Protein AF-A0A6H1WU53-F1 (afdb_monomer_lite)

Secondary structure (DSSP, 8-state):
-PPPP------TT-------------HHHHHHHHHHHHHHHHHHHHHHHHHHHHHHHHHHHHHHHHHHHHHHHHHHHHH-HHHHHHHHHHHH--S-TT------------

Sequence (110 aa):
MSPRGAGVYIPPGAGTASRKKKKTSSPRRRWGIGIGLFWLVGVGFLGATNWLYQRETSLLARLEAENQRLAARIEALQKHPELYEEIARKKYGYVKKNERLIIFGKGRAP

Radius of gyration: 45.33 Å; chains: 1; bounding box: 89×16×139 Å

Structure (mmCIF, N/CA/C/O backbone):
data_AF-A0A6H1WU53-F1
#
_entry.id   AF-A0A6H1WU53-F1
#
loop_
_atom_site.group_PDB
_atom_site.id
_atom_site.type_symbol
_atom_site.label_atom_id
_atom_site.label_alt_id
_atom_site.label_comp_id
_atom_site.label_asym_id
_atom_site.label_entity_id
_atom_site.label_seq_id
_atom_site.pdbx_PDB_ins_code
_atom_site.Cartn_x
_atom_site.Cartn_y
_atom_site.Cartn_z
_atom_site.occupancy
_atom_site.B_iso_or_equiv
_atom_site.auth_seq_id
_atom_site.auth_comp_id
_atom_site.auth_asym_id
_atom_site.auth_atom_id
_atom_site.pdbx_PDB_model_num
ATOM 1 N N . MET A 1 1 ? 57.490 4.059 -98.626 1.00 45.22 1 MET A N 1
ATOM 2 C CA . MET A 1 1 ? 57.919 4.926 -97.505 1.00 45.22 1 MET A CA 1
ATOM 3 C C . MET A 1 1 ? 56.794 4.958 -96.481 1.00 45.22 1 MET A C 1
ATOM 5 O O . MET A 1 1 ? 55.799 5.627 -96.711 1.00 45.22 1 MET A O 1
ATOM 9 N N . SER A 1 2 ? 56.902 4.156 -95.421 1.00 45.62 2 SER A N 1
ATOM 10 C CA . SER A 1 2 ? 55.873 4.029 -94.376 1.00 45.62 2 SER A CA 1
ATOM 11 C C . SER A 1 2 ? 56.161 4.995 -93.224 1.00 45.62 2 SER A C 1
ATOM 13 O O . SER A 1 2 ? 57.309 5.027 -92.769 1.00 45.62 2 SER A O 1
ATOM 15 N N . PRO A 1 3 ? 55.182 5.761 -92.712 1.00 54.12 3 PRO A N 1
ATOM 16 C CA . PRO A 1 3 ? 55.391 6.542 -91.507 1.00 54.12 3 PRO A CA 1
ATOM 17 C C . PRO A 1 3 ? 55.342 5.635 -90.271 1.00 54.12 3 PRO A C 1
ATOM 19 O O . PRO A 1 3 ? 54.541 4.706 -90.160 1.00 54.12 3 PRO A O 1
ATOM 22 N N . ARG A 1 4 ? 56.288 5.907 -89.374 1.00 50.31 4 ARG A N 1
ATOM 23 C CA . ARG A 1 4 ? 56.586 5.191 -88.135 1.00 50.31 4 ARG A CA 1
ATOM 24 C C . ARG A 1 4 ? 55.463 5.383 -87.114 1.00 50.31 4 ARG A C 1
ATOM 26 O O . ARG A 1 4 ? 54.955 6.488 -86.949 1.00 50.31 4 ARG A O 1
ATOM 33 N N . GLY A 1 5 ? 55.108 4.292 -86.437 1.00 51.16 5 GLY A N 1
ATOM 34 C CA . GLY A 1 5 ? 54.075 4.245 -85.408 1.00 51.16 5 GLY A CA 1
ATOM 35 C C . GLY A 1 5 ? 54.338 5.199 -84.244 1.00 51.16 5 GLY A C 1
ATOM 36 O O . GLY A 1 5 ? 55.460 5.315 -83.750 1.00 51.16 5 GLY A O 1
ATOM 37 N N . ALA A 1 6 ? 53.274 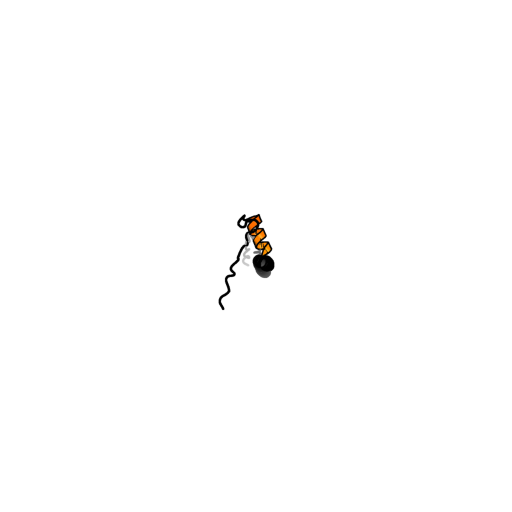5.867 -83.804 1.00 56.84 6 ALA A N 1
ATOM 38 C CA . ALA A 1 6 ? 53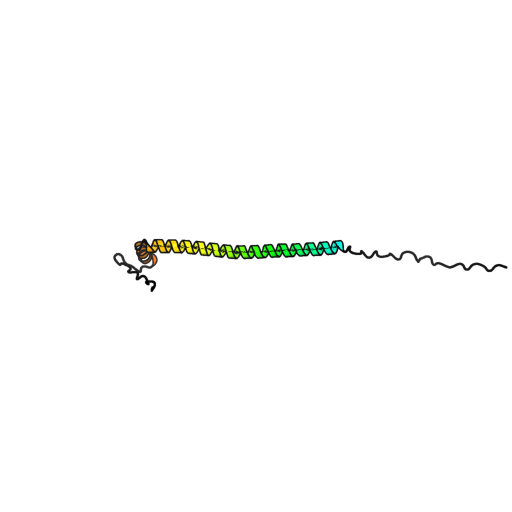.244 6.656 -82.586 1.00 56.84 6 ALA A CA 1
ATOM 39 C C . ALA A 1 6 ? 53.350 5.721 -81.371 1.00 56.84 6 ALA A C 1
ATOM 41 O O . ALA A 1 6 ? 52.400 5.022 -81.019 1.00 56.84 6 ALA A O 1
ATOM 42 N N . GLY A 1 7 ? 54.524 5.692 -80.742 1.00 55.31 7 GLY A N 1
ATOM 43 C CA . GLY A 1 7 ? 54.710 5.065 -79.439 1.00 55.31 7 GLY A CA 1
ATOM 44 C C . GLY A 1 7 ? 54.062 5.927 -78.360 1.00 55.31 7 GLY A C 1
ATOM 45 O O . GLY A 1 7 ? 54.519 7.033 -78.086 1.00 55.31 7 GLY A O 1
ATOM 46 N N . VAL A 1 8 ? 52.984 5.429 -77.759 1.00 59.84 8 VAL A N 1
ATOM 47 C CA . VAL A 1 8 ? 52.353 6.037 -76.584 1.00 59.84 8 VAL A CA 1
ATOM 48 C C . VAL A 1 8 ? 53.273 5.821 -75.379 1.00 59.84 8 VAL A C 1
ATOM 50 O O . VAL A 1 8 ? 53.529 4.685 -74.985 1.00 59.84 8 VAL A O 1
ATOM 53 N N . TYR A 1 9 ? 53.783 6.908 -74.800 1.00 60.72 9 TYR A N 1
ATOM 54 C CA . TYR A 1 9 ? 54.565 6.880 -73.563 1.00 60.72 9 TYR A CA 1
ATOM 55 C C . TYR A 1 9 ? 53.624 6.765 -72.354 1.00 60.72 9 TYR A C 1
ATOM 57 O O . TYR A 1 9 ? 52.783 7.637 -72.136 1.00 60.72 9 TYR A O 1
ATOM 65 N N . ILE A 1 10 ? 53.765 5.694 -71.568 1.00 61.94 10 ILE A N 1
ATOM 66 C CA . ILE A 1 10 ? 53.036 5.481 -70.309 1.00 61.94 10 ILE A CA 1
ATOM 67 C C . ILE A 1 10 ? 54.044 5.646 -69.158 1.00 61.94 10 ILE A C 1
ATOM 69 O O . ILE A 1 10 ? 55.030 4.907 -69.124 1.00 61.94 10 ILE A O 1
ATOM 73 N N . PRO A 1 11 ? 53.846 6.590 -68.218 1.00 67.06 11 PRO A N 1
ATOM 74 C CA . PRO A 1 11 ? 54.807 6.837 -67.145 1.00 67.06 11 PRO A CA 1
ATOM 75 C C . PRO A 1 11 ? 54.852 5.677 -66.126 1.00 67.06 11 PRO A C 1
ATOM 77 O O . PRO A 1 11 ? 53.796 5.187 -65.704 1.00 67.06 11 PRO A O 1
ATOM 80 N N . PRO A 1 12 ? 56.049 5.257 -65.665 1.00 55.78 12 PRO A N 1
ATOM 81 C CA . PRO A 1 12 ? 56.192 4.235 -64.637 1.00 55.78 12 PRO A CA 1
ATOM 82 C C . PRO A 1 12 ? 55.887 4.858 -63.270 1.00 55.78 12 PRO A C 1
ATOM 84 O O . PRO A 1 12 ? 56.668 5.634 -62.728 1.00 55.78 12 PRO A O 1
ATOM 87 N N . GLY A 1 13 ? 54.710 4.555 -62.725 1.00 56.16 13 GLY A N 1
ATOM 88 C CA . GLY A 1 13 ? 54.278 5.059 -61.415 1.00 56.16 13 GLY A CA 1
ATOM 89 C C . GLY A 1 13 ? 52.765 5.201 -61.253 1.00 56.16 13 GLY A C 1
ATOM 90 O O . GLY A 1 13 ? 52.275 5.337 -60.134 1.00 56.16 13 GLY A O 1
ATOM 91 N N . ALA A 1 14 ? 51.992 5.098 -62.337 1.00 55.78 14 ALA A N 1
ATOM 92 C CA . ALA A 1 14 ? 50.530 5.102 -62.296 1.00 55.78 14 ALA A CA 1
ATOM 93 C C . ALA A 1 14 ? 49.969 3.737 -61.847 1.00 55.78 14 ALA A C 1
ATOM 95 O O . ALA A 1 14 ? 49.263 3.056 -62.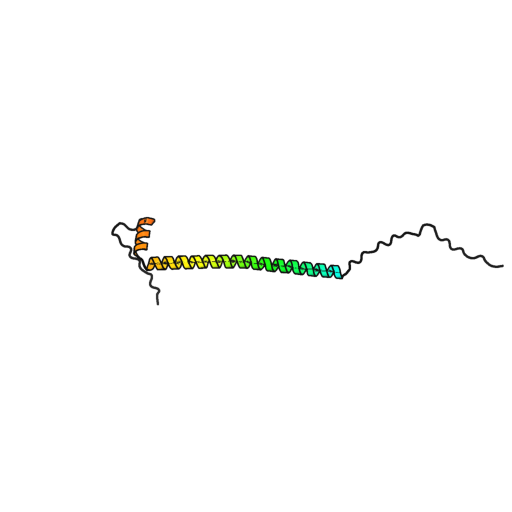584 1.00 55.78 14 ALA A O 1
ATOM 96 N N . GLY A 1 15 ? 50.317 3.288 -60.643 1.00 57.22 15 GLY A N 1
ATOM 97 C CA . GLY A 1 15 ? 49.984 1.938 -60.209 1.00 57.22 15 GLY A CA 1
ATOM 98 C C . GLY A 1 15 ? 50.078 1.756 -58.710 1.00 57.22 15 GLY A C 1
ATOM 99 O O . GLY A 1 15 ? 50.939 1.032 -58.244 1.00 57.22 15 GLY A O 1
ATOM 100 N N . THR A 1 16 ? 49.211 2.430 -57.958 1.00 55.84 16 THR A N 1
ATOM 101 C CA . THR A 1 16 ? 48.528 1.888 -56.765 1.00 55.84 16 THR A CA 1
ATOM 102 C C . THR A 1 16 ? 47.666 2.989 -56.150 1.00 55.84 16 THR A C 1
ATOM 104 O O . THR A 1 16 ? 47.840 3.420 -55.012 1.00 55.84 16 THR A O 1
ATOM 107 N N . ALA A 1 17 ? 46.645 3.427 -56.892 1.00 54.91 17 ALA A N 1
ATOM 108 C CA . ALA A 1 17 ? 45.476 3.988 -56.233 1.00 54.91 17 ALA A CA 1
ATOM 109 C C . ALA A 1 17 ? 44.871 2.858 -55.388 1.00 54.91 17 ALA A C 1
ATOM 111 O O . ALA A 1 17 ? 44.122 2.018 -55.891 1.00 54.91 17 ALA A O 1
ATOM 112 N N . SER A 1 18 ? 45.258 2.794 -54.111 1.00 55.69 18 SER A N 1
ATOM 113 C CA . SER A 1 18 ? 44.613 1.955 -53.109 1.00 55.69 18 SER A CA 1
ATOM 114 C C . SER A 1 18 ? 43.144 2.346 -53.080 1.00 55.69 18 SER A C 1
ATOM 116 O O . SER A 1 18 ? 42.736 3.306 -52.425 1.00 55.69 18 SER A O 1
ATOM 118 N N . ARG A 1 19 ? 42.342 1.612 -53.853 1.00 53.31 19 ARG A N 1
ATOM 119 C CA . ARG A 1 19 ? 40.889 1.689 -53.884 1.00 53.31 19 ARG A CA 1
ATOM 120 C C . ARG A 1 19 ? 40.422 1.323 -52.484 1.00 53.31 19 ARG A C 1
ATOM 122 O O . ARG A 1 19 ? 40.207 0.149 -52.190 1.00 53.31 19 ARG A O 1
ATOM 129 N N . LYS A 1 20 ? 40.308 2.322 -51.599 1.00 53.19 20 LYS A N 1
ATOM 130 C CA . LYS A 1 20 ? 39.680 2.176 -50.284 1.00 53.19 20 LYS A CA 1
ATOM 131 C C . LYS A 1 20 ? 38.301 1.581 -50.543 1.00 53.19 20 LYS A C 1
ATOM 133 O O . LYS A 1 20 ? 37.394 2.277 -50.998 1.00 53.19 20 LYS A O 1
ATOM 138 N N . LYS A 1 21 ? 38.158 0.271 -50.319 1.00 51.81 21 LYS A N 1
ATOM 139 C CA . LYS A 1 21 ? 36.872 -0.418 -50.384 1.00 51.81 21 LYS A CA 1
ATOM 140 C C . LYS A 1 21 ? 35.990 0.253 -49.337 1.00 51.81 21 LYS A C 1
ATOM 142 O O . LYS A 1 21 ? 36.149 0.002 -48.144 1.00 51.81 21 LYS A O 1
ATOM 147 N N . LYS A 1 22 ? 35.097 1.151 -49.770 1.00 53.16 22 LYS A N 1
ATOM 148 C CA . LYS A 1 22 ? 34.028 1.681 -48.921 1.00 53.16 22 LYS A CA 1
ATOM 149 C C . LYS A 1 22 ? 33.271 0.464 -48.399 1.00 53.16 22 LYS A C 1
ATOM 151 O O . LYS A 1 22 ? 32.615 -0.229 -49.171 1.00 53.16 22 LYS A O 1
ATOM 156 N N . LYS A 1 23 ? 33.431 0.170 -47.106 1.00 54.28 23 LYS A N 1
ATOM 157 C CA . LYS A 1 23 ? 32.685 -0.867 -46.389 1.00 54.28 23 LYS A CA 1
ATOM 158 C C . LYS A 1 23 ? 31.212 -0.473 -46.470 1.00 54.28 23 LYS A C 1
ATOM 160 O O . LYS A 1 23 ? 30.735 0.343 -45.687 1.00 54.28 23 LYS A O 1
ATOM 165 N N . THR A 1 24 ? 30.502 -0.998 -47.463 1.00 54.84 24 THR A N 1
ATOM 166 C CA . THR A 1 24 ? 29.057 -0.833 -47.576 1.00 54.84 24 THR A CA 1
ATOM 167 C C . THR A 1 24 ? 28.464 -1.606 -46.408 1.00 54.84 24 THR A C 1
ATOM 169 O O . THR A 1 24 ? 28.430 -2.837 -46.416 1.00 54.84 24 THR A O 1
ATOM 172 N N . SER A 1 25 ? 28.102 -0.914 -45.331 1.00 57.94 25 SER A N 1
ATOM 173 C CA . SER A 1 25 ? 27.456 -1.563 -44.196 1.00 57.94 25 SER A CA 1
ATOM 174 C C . SER A 1 25 ? 26.185 -2.233 -44.711 1.00 57.94 25 SER A C 1
ATOM 176 O O . SER A 1 25 ? 25.284 -1.537 -45.182 1.00 57.94 25 SER A O 1
ATOM 178 N N . SER A 1 26 ? 26.142 -3.566 -44.676 1.00 60.84 26 SER A N 1
ATOM 179 C CA . SER A 1 26 ? 24.996 -4.307 -45.197 1.00 60.84 26 SER A CA 1
ATOM 180 C C . SER A 1 26 ? 23.713 -3.822 -44.501 1.00 60.84 26 SER A C 1
ATOM 182 O O . SER A 1 26 ? 23.688 -3.743 -43.266 1.00 60.84 26 SER A O 1
ATOM 184 N N . PRO A 1 27 ? 22.652 -3.476 -45.249 1.00 62.66 27 PRO A N 1
ATOM 185 C CA . PRO A 1 27 ? 21.423 -2.928 -44.672 1.00 62.66 27 PRO A CA 1
ATOM 186 C C . PRO A 1 27 ? 20.769 -3.900 -43.678 1.00 62.66 27 PRO A C 1
ATOM 188 O O . PRO A 1 27 ? 20.167 -3.466 -42.702 1.00 62.66 27 PRO A O 1
ATOM 191 N N . ARG A 1 28 ? 21.001 -5.211 -43.837 1.00 66.12 28 ARG A N 1
ATOM 192 C CA . ARG A 1 28 ? 20.541 -6.264 -42.916 1.00 66.12 28 ARG A CA 1
ATOM 193 C C . ARG A 1 28 ? 21.082 -6.114 -41.490 1.00 66.12 28 ARG A C 1
ATOM 195 O O . ARG A 1 28 ? 20.340 -6.326 -40.538 1.00 66.12 28 ARG A O 1
ATOM 202 N N . ARG A 1 29 ? 22.341 -5.686 -41.319 1.00 67.62 29 ARG A N 1
ATOM 203 C CA . ARG A 1 29 ? 22.902 -5.417 -39.980 1.00 67.62 29 ARG A CA 1
ATOM 204 C C . ARG A 1 29 ? 22.266 -4.193 -39.322 1.00 67.62 29 ARG A C 1
ATOM 206 O O . ARG A 1 29 ? 22.080 -4.201 -38.114 1.00 67.62 29 ARG A O 1
ATOM 213 N N . ARG A 1 30 ? 21.903 -3.166 -40.099 1.00 70.62 30 ARG A N 1
ATOM 214 C CA . ARG A 1 30 ? 21.233 -1.962 -39.575 1.00 70.62 30 ARG A CA 1
ATOM 215 C C . ARG A 1 30 ? 19.812 -2.272 -39.096 1.00 70.62 30 ARG A C 1
ATOM 217 O O . ARG A 1 30 ? 19.422 -1.804 -38.034 1.00 70.62 30 ARG A O 1
ATOM 224 N N . TRP A 1 31 ? 19.094 -3.124 -39.827 1.00 75.50 31 TRP A N 1
ATOM 225 C CA . TRP A 1 31 ? 17.777 -3.621 -39.419 1.00 75.50 31 TRP A CA 1
ATOM 226 C C . TRP A 1 31 ? 17.838 -4.481 -38.152 1.00 75.50 31 TRP A C 1
ATOM 228 O O . TRP A 1 31 ? 17.045 -4.269 -37.240 1.00 75.50 31 TRP A O 1
ATOM 238 N N . GLY A 1 32 ? 18.823 -5.381 -38.041 1.00 80.75 32 GLY A N 1
ATOM 239 C CA . GLY A 1 32 ? 19.021 -6.178 -36.825 1.00 80.75 32 GLY A CA 1
ATOM 240 C C . GLY A 1 32 ? 19.315 -5.329 -35.581 1.00 80.75 32 GLY A C 1
ATOM 241 O O . GLY A 1 32 ? 18.794 -5.619 -34.509 1.00 80.75 32 GLY A O 1
ATOM 242 N N . ILE A 1 33 ? 20.087 -4.245 -35.727 1.00 83.69 33 ILE A N 1
ATOM 243 C CA . ILE A 1 33 ? 20.359 -3.301 -34.629 1.00 83.69 33 ILE A CA 1
ATOM 244 C C . ILE A 1 33 ? 19.082 -2.554 -34.220 1.00 83.69 33 ILE A C 1
ATOM 246 O O . ILE A 1 33 ? 18.815 -2.425 -33.030 1.00 83.69 33 ILE A O 1
ATOM 250 N N . GLY A 1 34 ? 18.273 -2.104 -35.186 1.00 84.56 34 GLY A N 1
ATOM 251 C CA . GLY A 1 34 ? 17.001 -1.430 -34.902 1.00 84.56 34 GLY A CA 1
ATOM 252 C C . GLY A 1 34 ? 16.003 -2.327 -34.164 1.00 84.56 34 GLY A C 1
ATOM 253 O O . GLY A 1 34 ? 15.425 -1.911 -33.165 1.00 84.56 34 GLY A O 1
ATOM 254 N N . ILE A 1 35 ? 15.863 -3.581 -34.600 1.00 87.94 35 ILE A N 1
ATOM 255 C CA . ILE A 1 35 ? 14.998 -4.574 -33.943 1.00 87.94 35 ILE A CA 1
ATO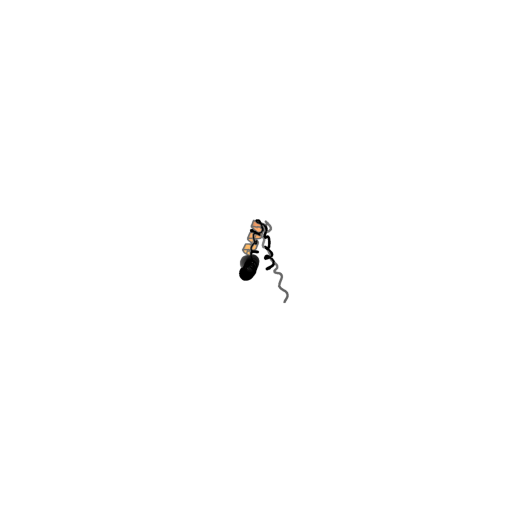M 256 C C . ILE A 1 35 ? 15.525 -4.914 -32.544 1.00 87.94 35 ILE A C 1
ATOM 258 O O . ILE A 1 35 ? 14.747 -4.990 -31.597 1.00 87.94 35 ILE A O 1
ATOM 262 N N . GLY A 1 36 ? 16.843 -5.068 -32.390 1.00 87.56 36 GLY A N 1
ATOM 263 C CA . GLY A 1 36 ? 17.464 -5.311 -31.088 1.00 87.56 36 GLY A CA 1
ATOM 264 C C . GLY A 1 36 ? 17.204 -4.177 -30.095 1.00 87.56 36 GLY A C 1
ATOM 265 O O . GLY A 1 36 ? 16.808 -4.439 -28.963 1.00 87.56 36 GLY A O 1
ATOM 266 N N . LEU A 1 37 ? 17.350 -2.921 -30.527 1.00 88.69 37 LEU A N 1
ATOM 267 C CA . LEU A 1 37 ? 17.050 -1.747 -29.701 1.00 88.69 37 LEU A CA 1
ATOM 268 C C . LEU A 1 37 ? 15.562 -1.655 -29.346 1.00 88.69 37 LEU A C 1
ATOM 270 O O . LEU A 1 37 ? 15.233 -1.347 -28.204 1.00 88.69 37 LEU A O 1
ATOM 274 N N . PHE A 1 38 ? 14.670 -1.971 -30.288 1.00 91.06 38 PHE A N 1
ATOM 275 C CA . PHE A 1 38 ? 13.228 -1.994 -30.045 1.00 91.06 38 PHE A CA 1
ATOM 276 C C . PHE A 1 38 ? 12.847 -2.995 -28.944 1.00 91.06 38 PHE A C 1
ATOM 278 O O . PHE A 1 38 ? 12.121 -2.644 -28.014 1.00 91.06 38 PHE A O 1
ATOM 285 N N . TRP A 1 39 ? 13.400 -4.211 -28.989 1.00 91.94 39 TRP A N 1
ATOM 286 C CA . TRP A 1 39 ? 13.189 -5.209 -27.937 1.00 91.94 39 TRP A CA 1
ATOM 287 C C . TRP A 1 39 ? 13.771 -4.781 -26.590 1.00 91.94 39 TRP A C 1
ATOM 289 O O . TRP A 1 39 ? 13.131 -4.976 -25.561 1.00 91.94 39 TRP A O 1
ATOM 299 N N . LEU A 1 40 ? 14.950 -4.158 -26.584 1.00 89.69 40 LEU A N 1
ATOM 300 C CA . LEU A 1 40 ? 15.605 -3.696 -25.357 1.00 89.69 40 LEU A CA 1
ATOM 301 C C . LEU A 1 40 ? 14.772 -2.622 -24.640 1.00 89.69 40 LEU A C 1
ATOM 303 O O . LEU A 1 40 ? 14.574 -2.695 -23.427 1.00 89.69 40 LEU A O 1
ATOM 307 N N . VAL A 1 41 ? 14.222 -1.672 -25.400 1.00 89.69 41 VAL A N 1
ATOM 308 C CA . VAL A 1 41 ? 13.314 -0.644 -24.872 1.00 89.69 41 VAL A CA 1
ATOM 309 C C . VAL A 1 41 ? 12.002 -1.268 -24.393 1.00 89.69 41 VAL A C 1
ATOM 311 O O . VAL A 1 41 ? 11.552 -0.955 -23.294 1.00 89.69 41 VAL A O 1
ATOM 314 N N . GLY A 1 42 ? 11.414 -2.186 -25.166 1.00 89.62 42 GLY A N 1
ATOM 315 C CA . GLY A 1 42 ? 10.164 -2.857 -24.797 1.00 89.62 42 GLY A CA 1
ATOM 316 C C . GLY A 1 42 ? 10.274 -3.673 -23.505 1.00 89.62 42 GLY A C 1
ATOM 317 O O . GLY A 1 42 ? 9.424 -3.553 -22.624 1.00 89.62 42 GLY A O 1
ATOM 318 N N . VAL A 1 43 ? 11.350 -4.449 -23.344 1.00 89.44 43 VAL A N 1
ATOM 319 C CA . VAL A 1 43 ? 11.599 -5.242 -22.128 1.00 89.44 43 VAL A CA 1
ATOM 320 C C . VAL A 1 43 ? 11.862 -4.337 -20.924 1.00 89.44 43 VAL A C 1
ATOM 322 O O . VAL A 1 43 ? 11.310 -4.576 -19.851 1.00 89.44 43 VAL A O 1
ATOM 325 N N . GLY A 1 44 ? 12.649 -3.269 -21.096 1.00 86.06 44 GLY A N 1
ATOM 326 C CA . GLY A 1 44 ? 12.879 -2.284 -20.036 1.00 86.06 44 GLY A CA 1
ATOM 327 C C . GLY A 1 44 ? 11.587 -1.596 -19.583 1.00 86.06 44 GLY A C 1
ATOM 328 O O . GLY A 1 44 ? 11.345 -1.456 -18.385 1.00 86.06 44 GLY A O 1
ATOM 329 N N . PHE A 1 45 ? 10.719 -1.234 -20.531 1.00 89.25 45 PHE A N 1
ATOM 330 C CA . PHE A 1 45 ? 9.425 -0.607 -20.256 1.00 89.25 45 PHE A CA 1
ATOM 331 C C . PHE A 1 45 ? 8.457 -1.548 -19.516 1.00 89.25 45 PHE A C 1
ATOM 333 O O . PHE A 1 45 ? 7.837 -1.157 -18.524 1.00 89.25 45 PHE A O 1
ATOM 340 N N . LEU A 1 46 ? 8.369 -2.814 -19.937 1.00 87.75 46 LEU A N 1
ATOM 341 C CA . LEU A 1 46 ? 7.566 -3.837 -19.253 1.00 87.75 46 LEU A CA 1
ATOM 342 C C . LEU A 1 46 ? 8.083 -4.130 -17.835 1.00 87.75 46 LEU A C 1
ATOM 344 O O . LEU A 1 46 ? 7.299 -4.267 -16.898 1.00 87.75 46 LEU A O 1
ATOM 348 N N . GLY A 1 47 ? 9.403 -4.180 -17.645 1.00 84.06 47 GLY A N 1
ATOM 349 C CA . GLY A 1 47 ? 10.001 -4.365 -16.321 1.00 84.06 47 GLY A CA 1
ATOM 350 C C . GLY A 1 47 ? 9.711 -3.198 -15.372 1.00 84.06 47 GLY A C 1
ATOM 351 O O . GLY A 1 47 ? 9.347 -3.417 -14.216 1.00 84.06 47 GLY A O 1
ATOM 352 N N . ALA A 1 48 ? 9.818 -1.961 -15.867 1.00 83.19 48 ALA A N 1
ATOM 353 C CA . ALA A 1 48 ? 9.553 -0.758 -15.081 1.00 83.19 48 ALA A CA 1
ATOM 354 C C . ALA A 1 48 ? 8.083 -0.656 -14.648 1.00 83.19 48 ALA A C 1
ATOM 356 O O . ALA A 1 48 ? 7.800 -0.360 -13.488 1.00 83.19 48 ALA A O 1
ATOM 357 N N . THR A 1 49 ? 7.150 -0.952 -15.556 1.00 83.75 49 THR A N 1
ATOM 358 C CA . THR A 1 49 ? 5.710 -0.950 -15.252 1.00 83.75 49 THR A CA 1
ATOM 359 C C . THR A 1 49 ? 5.343 -2.038 -14.245 1.00 83.75 49 THR A C 1
ATOM 361 O O . THR A 1 49 ? 4.652 -1.746 -13.274 1.00 83.75 49 THR A O 1
ATOM 364 N N . ASN A 1 50 ? 5.876 -3.256 -14.390 1.00 82.19 50 ASN A N 1
ATOM 365 C CA . ASN A 1 50 ? 5.663 -4.335 -13.422 1.00 82.19 50 ASN A CA 1
ATOM 366 C C . ASN A 1 50 ? 6.224 -3.997 -12.027 1.00 82.19 50 ASN A C 1
ATOM 368 O O . ASN A 1 50 ? 5.599 -4.299 -11.012 1.00 82.19 50 ASN A O 1
ATOM 372 N N . TRP A 1 51 ? 7.384 -3.335 -11.958 1.00 79.06 51 TRP A N 1
ATOM 373 C CA . TRP A 1 51 ? 7.967 -2.893 -10.688 1.00 79.06 51 TRP A CA 1
ATOM 374 C C . TRP A 1 51 ? 7.120 -1.822 -9.990 1.00 79.06 51 TRP A C 1
ATOM 376 O O . TRP A 1 51 ? 6.935 -1.882 -8.772 1.00 79.06 51 TRP A O 1
ATOM 386 N N . LEU A 1 52 ? 6.571 -0.875 -10.754 1.00 77.81 52 LEU A N 1
ATOM 387 C CA . LEU A 1 52 ? 5.674 0.153 -10.227 1.00 77.81 52 LEU A CA 1
ATOM 388 C C . LEU A 1 52 ? 4.364 -0.465 -9.716 1.00 77.81 52 LEU A C 1
ATOM 390 O O . LEU A 1 52 ? 3.928 -0.168 -8.606 1.00 77.81 52 LEU A O 1
ATOM 394 N N . TYR A 1 53 ? 3.806 -1.409 -10.475 1.00 77.25 53 TYR A N 1
ATOM 395 C CA . TYR A 1 53 ? 2.583 -2.121 -10.109 1.00 77.25 53 TYR A CA 1
ATOM 396 C C . TYR A 1 53 ? 2.749 -2.911 -8.802 1.00 77.25 53 TYR A C 1
ATOM 398 O O . TYR A 1 53 ? 1.924 -2.815 -7.900 1.00 77.25 53 TYR A O 1
ATOM 406 N N . GLN A 1 54 ? 3.866 -3.632 -8.649 1.00 73.19 54 GLN A N 1
ATOM 407 C CA . GLN A 1 54 ? 4.201 -4.379 -7.427 1.00 73.19 54 GLN A CA 1
ATOM 408 C C . GLN A 1 54 ? 4.316 -3.479 -6.185 1.00 73.19 54 GLN A C 1
ATOM 410 O O . GLN A 1 54 ? 3.965 -3.885 -5.076 1.00 73.19 54 GLN A O 1
ATOM 415 N N . ARG A 1 55 ? 4.810 -2.243 -6.342 1.00 72.44 55 ARG A N 1
ATOM 416 C CA . ARG A 1 55 ? 4.901 -1.281 -5.232 1.00 72.44 55 ARG A CA 1
ATOM 417 C C . ARG A 1 55 ? 3.514 -0.875 -4.749 1.00 72.44 55 ARG A C 1
ATOM 419 O O . ARG A 1 55 ? 3.268 -0.916 -3.543 1.00 72.44 55 ARG A O 1
ATOM 426 N N . GLU A 1 56 ? 2.617 -0.541 -5.666 1.00 71.62 56 GLU A N 1
ATOM 427 C CA . GLU A 1 56 ? 1.251 -0.132 -5.334 1.00 71.62 56 GLU A CA 1
ATOM 428 C C . GLU A 1 56 ? 0.433 -1.278 -4.731 1.00 71.62 56 GLU A C 1
ATOM 430 O O . GLU A 1 56 ? -0.203 -1.091 -3.691 1.00 71.62 56 GLU A O 1
ATOM 435 N N . THR A 1 57 ? 0.515 -2.490 -5.291 1.00 73.31 57 THR A N 1
ATOM 436 C CA . THR A 1 57 ? -0.206 -3.647 -4.735 1.00 73.31 57 THR A CA 1
ATOM 437 C C . THR A 1 57 ? 0.292 -4.022 -3.344 1.00 73.31 57 THR A C 1
ATOM 439 O O . THR A 1 57 ? -0.507 -4.378 -2.480 1.00 73.31 57 THR A O 1
ATOM 442 N N . SER A 1 58 ? 1.596 -3.887 -3.081 1.00 74.44 58 SER A N 1
ATOM 443 C CA . SER A 1 58 ? 2.160 -4.152 -1.753 1.00 74.44 58 SER A CA 1
ATOM 444 C C . SER A 1 58 ? 1.660 -3.169 -0.689 1.00 74.44 58 SER A C 1
ATOM 446 O O . SER A 1 58 ? 1.468 -3.554 0.465 1.00 74.44 58 SER A O 1
ATOM 448 N N . LEU A 1 59 ? 1.419 -1.911 -1.070 1.00 75.75 59 LEU A N 1
ATOM 449 C CA . LEU A 1 59 ? 0.851 -0.903 -0.179 1.00 75.75 59 LEU A CA 1
ATOM 450 C C . LEU A 1 59 ? -0.626 -1.187 0.075 1.00 75.75 59 LEU A C 1
ATOM 452 O O . LEU A 1 59 ? -1.034 -1.212 1.232 1.00 75.75 59 LEU A O 1
ATOM 456 N N . LEU A 1 60 ? -1.395 -1.486 -0.972 1.00 74.06 60 LEU A N 1
ATOM 457 C CA . LEU A 1 60 ? -2.802 -1.871 -0.846 1.00 74.06 60 LEU A CA 1
ATOM 458 C C . LEU A 1 60 ? -2.973 -3.088 0.069 1.00 74.06 60 LEU A C 1
ATOM 460 O O . LEU A 1 60 ? -3.745 -3.027 1.020 1.00 74.06 60 LEU A O 1
ATOM 464 N N . ALA A 1 61 ? -2.175 -4.140 -0.132 1.00 79.56 61 ALA A N 1
ATOM 465 C CA . ALA A 1 61 ? -2.213 -5.337 0.705 1.00 79.56 61 ALA A CA 1
ATOM 466 C C . ALA A 1 61 ? -1.855 -5.046 2.174 1.00 79.56 61 ALA A C 1
ATOM 468 O O . ALA A 1 61 ? -2.465 -5.602 3.088 1.00 79.56 61 ALA A O 1
ATOM 469 N N . ARG A 1 62 ? -0.884 -4.155 2.425 1.00 83.19 62 ARG A N 1
ATOM 470 C CA . ARG A 1 62 ? -0.543 -3.723 3.790 1.00 83.19 62 ARG A CA 1
ATOM 471 C C . ARG A 1 62 ? -1.679 -2.940 4.438 1.00 83.19 62 ARG A C 1
ATOM 473 O O . ARG A 1 62 ? -2.032 -3.246 5.573 1.00 83.19 62 ARG A O 1
ATOM 480 N N . LEU A 1 63 ? -2.257 -1.974 3.727 1.00 82.00 63 LEU A N 1
ATOM 481 C CA . LEU A 1 63 ? -3.382 -1.183 4.229 1.00 82.00 63 LEU A CA 1
ATOM 482 C C . LEU A 1 63 ? -4.599 -2.067 4.513 1.00 82.00 63 LEU A C 1
ATOM 484 O O . LEU A 1 63 ? -5.277 -1.885 5.520 1.00 82.00 63 LEU A O 1
ATOM 488 N N . GLU A 1 64 ? -4.867 -3.045 3.656 1.00 85.44 64 GLU A N 1
ATOM 489 C CA . GLU A 1 64 ? -5.983 -3.968 3.832 1.00 85.44 64 GLU A CA 1
ATOM 490 C C . GLU A 1 64 ? -5.778 -4.885 5.045 1.00 85.44 64 GLU A C 1
ATOM 492 O O . GLU A 1 64 ? -6.683 -5.031 5.870 1.00 85.44 64 GLU A O 1
ATOM 497 N N . ALA A 1 65 ? -4.564 -5.408 5.239 1.00 89.25 65 ALA A N 1
ATOM 498 C CA . ALA A 1 65 ? -4.211 -6.171 6.435 1.00 89.25 65 ALA A CA 1
ATOM 499 C C . ALA A 1 65 ? -4.304 -5.324 7.721 1.00 89.25 65 ALA A C 1
ATOM 501 O O . ALA A 1 65 ? -4.783 -5.802 8.756 1.00 89.25 65 ALA A O 1
ATOM 502 N N . GLU A 1 66 ? -3.877 -4.058 7.676 1.00 87.06 66 GLU A N 1
ATOM 503 C CA . GLU A 1 66 ? -4.018 -3.128 8.800 1.00 87.06 66 GLU A CA 1
ATOM 504 C C . GLU A 1 66 ? -5.486 -2.828 9.111 1.00 87.06 66 GLU A C 1
ATOM 506 O O . GLU A 1 66 ? -5.882 -2.885 10.278 1.00 87.06 66 GLU A O 1
ATOM 511 N N . ASN A 1 67 ? -6.311 -2.601 8.088 1.00 88.56 67 ASN A N 1
ATOM 512 C CA . ASN A 1 67 ? -7.747 -2.395 8.245 1.00 88.56 67 ASN A CA 1
ATOM 513 C C . ASN A 1 67 ? -8.430 -3.611 8.874 1.00 88.56 67 ASN A C 1
ATOM 515 O O . ASN A 1 67 ? -9.192 -3.448 9.825 1.00 88.56 67 ASN A O 1
ATOM 519 N N . GLN A 1 68 ? -8.124 -4.829 8.418 1.00 88.69 68 GLN A N 1
ATOM 520 C CA . GLN A 1 68 ? -8.670 -6.052 9.017 1.00 88.69 68 GLN A CA 1
ATOM 521 C C . GLN A 1 68 ? -8.257 -6.201 10.486 1.00 88.69 68 GLN A C 1
ATOM 523 O O . GLN A 1 68 ? -9.085 -6.503 11.347 1.00 88.69 68 GLN A O 1
ATOM 528 N N . ARG A 1 69 ? -6.988 -5.925 10.810 1.00 90.62 69 ARG A N 1
ATOM 529 C CA . ARG A 1 69 ? -6.491 -5.972 12.192 1.00 90.62 69 ARG A CA 1
ATOM 530 C C . ARG A 1 69 ? -7.173 -4.937 13.086 1.00 90.62 69 ARG A C 1
ATOM 532 O O . ARG A 1 69 ? -7.476 -5.231 14.243 1.00 90.62 69 ARG A O 1
ATOM 539 N N . LEU A 1 70 ? -7.373 -3.721 12.584 1.00 87.31 70 LEU A N 1
ATOM 540 C CA . LEU A 1 70 ? -8.060 -2.656 13.312 1.00 87.31 70 LEU A CA 1
ATOM 541 C C . LEU A 1 70 ? -9.540 -2.984 13.499 1.00 87.31 70 LEU A C 1
ATOM 543 O O . LEU A 1 70 ? -10.037 -2.838 14.611 1.00 87.31 70 LEU A O 1
ATOM 547 N N . ALA A 1 71 ? -10.213 -3.498 12.470 1.00 86.19 71 ALA A N 1
ATOM 548 C CA . ALA A 1 71 ? -11.597 -3.948 12.556 1.00 86.19 71 ALA A CA 1
ATOM 549 C C . ALA A 1 71 ? -11.766 -5.039 13.622 1.00 86.19 71 ALA A C 1
ATOM 551 O O . ALA A 1 71 ? -12.602 -4.892 14.509 1.00 86.19 71 ALA A O 1
ATOM 552 N N . ALA A 1 72 ? -10.902 -6.060 13.6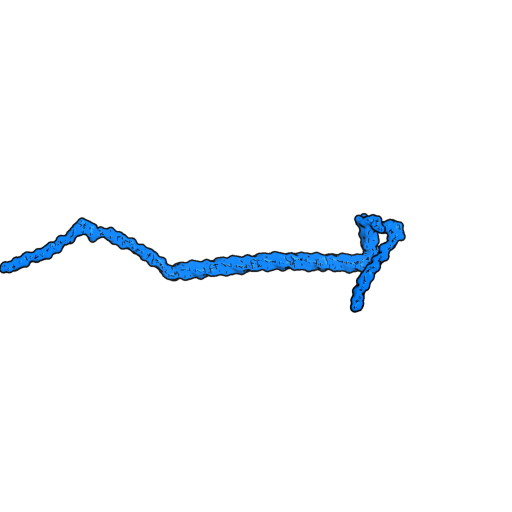23 1.00 86.56 72 ALA A N 1
ATOM 553 C CA . ALA A 1 72 ? -10.923 -7.114 14.637 1.00 86.56 72 ALA A CA 1
ATOM 554 C C . ALA A 1 72 ? -10.687 -6.569 16.058 1.00 86.56 72 ALA A C 1
ATOM 556 O O . ALA A 1 72 ? -11.321 -7.006 17.016 1.00 86.56 72 ALA A O 1
ATOM 557 N N . ARG A 1 73 ? -9.797 -5.578 16.213 1.00 82.31 73 ARG A N 1
ATOM 558 C CA . ARG A 1 73 ? -9.573 -4.905 17.504 1.00 82.31 73 ARG A CA 1
ATOM 559 C C . ARG A 1 73 ? -10.783 -4.101 17.956 1.00 82.31 73 ARG A C 1
ATOM 561 O O . ARG A 1 73 ? -11.115 -4.149 19.134 1.00 82.31 73 ARG A O 1
ATOM 568 N N . ILE A 1 74 ? -11.416 -3.365 17.046 1.00 81.38 74 ILE A N 1
ATOM 569 C CA . ILE A 1 74 ? -12.631 -2.599 17.333 1.00 81.38 74 ILE A CA 1
ATOM 570 C C . ILE A 1 74 ? -13.757 -3.553 17.731 1.00 81.38 74 ILE A C 1
ATOM 572 O O . ILE A 1 74 ? -14.426 -3.305 18.725 1.00 81.38 74 ILE A O 1
ATOM 576 N N . GLU A 1 75 ? -13.933 -4.660 17.015 1.00 82.00 75 GLU A N 1
ATOM 577 C CA . GLU A 1 75 ? -14.945 -5.665 17.335 1.00 82.00 75 GLU A CA 1
ATOM 578 C C . GLU A 1 75 ? -14.695 -6.309 18.706 1.00 82.00 75 GLU A C 1
ATOM 580 O O . GLU A 1 75 ? -15.618 -6.420 19.512 1.00 82.00 75 GLU A O 1
ATOM 585 N N . ALA A 1 76 ? -13.448 -6.677 19.015 1.00 78.88 76 ALA A N 1
ATOM 586 C CA . ALA A 1 76 ? -13.085 -7.212 20.327 1.00 78.88 76 ALA A CA 1
ATOM 587 C C . ALA A 1 76 ? -13.371 -6.206 21.453 1.00 78.88 76 ALA A C 1
ATOM 589 O O . ALA A 1 76 ? -13.931 -6.565 22.486 1.00 78.88 76 ALA A O 1
ATOM 590 N N . LEU A 1 77 ? -13.036 -4.935 21.231 1.00 74.88 77 LEU A N 1
ATOM 591 C CA . LEU A 1 77 ? -13.307 -3.841 22.159 1.00 74.88 77 LEU A CA 1
ATOM 592 C C . LEU A 1 77 ? -14.812 -3.565 22.326 1.00 74.88 77 LEU A C 1
ATOM 594 O O . LEU A 1 77 ? -15.261 -3.266 23.428 1.00 74.88 77 LEU A O 1
ATOM 598 N N . GLN A 1 78 ? -15.606 -3.689 21.260 1.00 74.75 78 GLN A N 1
ATOM 599 C CA . GLN A 1 78 ? -17.064 -3.548 21.318 1.00 74.75 78 GLN A CA 1
ATOM 600 C C . GLN A 1 78 ? -17.734 -4.699 22.073 1.00 74.75 78 GLN A C 1
ATOM 602 O O . GLN A 1 78 ? -18.681 -4.461 22.819 1.00 74.75 78 GLN A O 1
ATOM 607 N N . LYS A 1 79 ? -17.255 -5.935 21.892 1.00 76.94 79 LYS A N 1
ATOM 608 C CA . LYS A 1 79 ? -17.792 -7.118 22.584 1.00 76.94 79 LYS A CA 1
ATOM 609 C C . LYS A 1 79 ? -17.410 -7.159 24.064 1.00 76.94 79 LYS A C 1
ATOM 611 O O . LYS A 1 79 ? -18.190 -7.661 24.867 1.00 76.94 79 LYS A O 1
ATOM 616 N N . HIS A 1 80 ? -16.248 -6.610 24.417 1.00 76.25 80 HIS A N 1
ATOM 617 C CA . HIS A 1 80 ? -15.702 -6.624 25.773 1.00 76.25 80 HIS A CA 1
ATOM 618 C C . HIS A 1 80 ? -15.479 -5.197 26.292 1.00 76.25 80 HIS A C 1
ATOM 620 O O . HIS A 1 80 ? -14.351 -4.695 26.273 1.00 76.25 80 HIS A O 1
ATOM 626 N N . PRO A 1 81 ? -16.531 -4.519 26.785 1.00 71.75 81 PRO A N 1
ATOM 627 C CA . PRO A 1 81 ? -16.420 -3.158 27.312 1.00 71.75 81 PRO A CA 1
ATOM 628 C C . PRO A 1 81 ? -15.470 -3.058 28.517 1.00 71.75 81 PRO A C 1
ATOM 630 O O . PRO A 1 81 ? -14.876 -2.003 28.742 1.00 71.75 81 PRO A O 1
ATOM 633 N N . GLU A 1 82 ? -15.239 -4.158 29.243 1.00 74.00 82 GLU A N 1
ATOM 634 C CA . GLU A 1 82 ? -14.208 -4.235 30.284 1.00 74.00 82 GLU A CA 1
ATOM 635 C C . GLU A 1 82 ? -12.790 -3.918 29.773 1.00 74.00 82 GLU A C 1
ATOM 637 O O . GLU A 1 82 ? -11.994 -3.324 30.503 1.00 74.00 82 GLU A O 1
ATOM 642 N N . LEU A 1 83 ? -12.476 -4.221 28.506 1.00 71.69 83 LEU A N 1
ATOM 643 C CA . LEU A 1 83 ? -11.176 -3.896 27.909 1.00 71.69 83 LEU A CA 1
ATOM 644 C C . LEU A 1 83 ? -10.997 -2.385 27.717 1.00 71.69 83 LEU A C 1
ATOM 646 O O . LEU A 1 83 ? -9.888 -1.873 27.878 1.00 71.69 83 LEU A O 1
ATOM 650 N N . TYR A 1 84 ? -12.071 -1.647 27.415 1.00 71.06 84 TYR A N 1
ATOM 651 C CA . TYR A 1 84 ? -12.020 -0.183 27.360 1.00 71.06 84 TYR A CA 1
ATOM 652 C C . TYR A 1 84 ? -11.725 0.417 28.731 1.00 71.06 84 TYR A C 1
ATOM 654 O O . TYR A 1 84 ? -10.885 1.311 28.841 1.00 71.06 84 TYR A O 1
ATOM 662 N N . GLU A 1 85 ? -12.384 -0.087 29.775 1.00 70.56 85 GLU A N 1
ATOM 663 C CA . GLU A 1 85 ? -12.156 0.363 31.149 1.00 70.56 85 GLU A CA 1
ATOM 664 C C . GLU A 1 85 ? -10.729 0.058 31.607 1.00 70.56 85 GLU A C 1
ATOM 666 O O . GLU A 1 85 ? -10.081 0.901 32.230 1.00 70.56 85 GLU A O 1
ATOM 671 N N . GLU A 1 86 ? -10.201 -1.114 31.256 1.00 73.50 86 GLU A N 1
ATOM 672 C CA . GLU A 1 86 ? -8.837 -1.500 31.594 1.00 73.50 86 GLU A CA 1
ATOM 673 C C . GLU A 1 86 ? -7.796 -0.636 30.869 1.00 73.50 86 GLU A C 1
ATOM 675 O O . GLU A 1 86 ? -6.844 -0.173 31.501 1.00 73.50 86 GLU A O 1
ATOM 680 N N . ILE A 1 87 ? -7.991 -0.342 29.579 1.00 75.06 87 ILE A N 1
ATOM 681 C CA . ILE A 1 87 ? -7.118 0.566 28.820 1.00 75.06 87 ILE A CA 1
ATOM 682 C C . ILE A 1 87 ? -7.194 1.987 29.389 1.00 75.06 87 ILE A C 1
ATOM 684 O O . ILE A 1 87 ? -6.157 2.615 29.611 1.00 75.06 87 ILE A O 1
ATOM 688 N N . ALA A 1 88 ? -8.392 2.499 29.665 1.00 74.50 88 ALA A N 1
ATOM 689 C CA . ALA A 1 88 ? -8.571 3.837 30.217 1.00 74.50 88 ALA A CA 1
ATOM 690 C C . ALA A 1 88 ? -7.957 3.976 31.618 1.00 74.50 88 ALA A C 1
ATOM 692 O O . ALA A 1 88 ? -7.315 4.986 31.909 1.00 74.50 88 ALA A O 1
ATOM 693 N N . ARG A 1 89 ? -8.084 2.944 32.461 1.00 79.31 89 ARG A N 1
ATOM 694 C CA . ARG A 1 89 ? -7.505 2.901 33.810 1.00 79.31 89 ARG A CA 1
ATOM 695 C C . ARG A 1 89 ? -5.987 2.734 33.782 1.00 79.31 89 ARG A C 1
ATOM 697 O O . ARG A 1 89 ? -5.287 3.527 34.400 1.00 79.31 89 ARG A O 1
ATOM 704 N N . LYS A 1 90 ? -5.467 1.720 33.079 1.00 78.81 90 LYS A N 1
ATOM 705 C CA . LYS A 1 90 ? -4.034 1.366 33.107 1.00 78.81 90 LYS A CA 1
ATOM 706 C C . LYS A 1 90 ? -3.170 2.270 32.237 1.00 78.81 90 LYS A C 1
ATOM 708 O O . LYS A 1 90 ? -2.035 2.547 32.603 1.00 78.81 90 LYS A O 1
ATOM 713 N N . LYS A 1 91 ? -3.673 2.686 31.073 1.00 76.81 91 LYS A N 1
ATOM 714 C CA . LYS A 1 91 ? -2.864 3.380 30.062 1.00 76.81 91 LYS A CA 1
ATOM 715 C C . LYS A 1 91 ? -2.998 4.898 30.129 1.00 76.81 91 LYS A C 1
ATOM 717 O O . LYS A 1 91 ? -2.041 5.593 29.815 1.00 76.81 91 LYS A O 1
ATOM 722 N N . TYR A 1 92 ? -4.166 5.394 30.532 1.00 77.56 92 TYR A N 1
ATOM 723 C CA . TYR A 1 92 ? -4.466 6.827 30.524 1.00 77.56 92 TYR A CA 1
ATOM 724 C C . TYR A 1 92 ? -4.807 7.406 31.903 1.00 77.56 92 TYR A C 1
ATOM 726 O O . TYR A 1 92 ? -4.877 8.622 32.046 1.00 77.56 92 TYR A O 1
ATOM 734 N N . GLY A 1 93 ? -5.007 6.564 32.923 1.00 78.31 93 GLY A N 1
ATOM 735 C CA . GLY A 1 93 ? -5.335 7.011 34.279 1.00 78.31 93 GLY A CA 1
ATOM 736 C C . GLY A 1 93 ? -6.687 7.721 34.401 1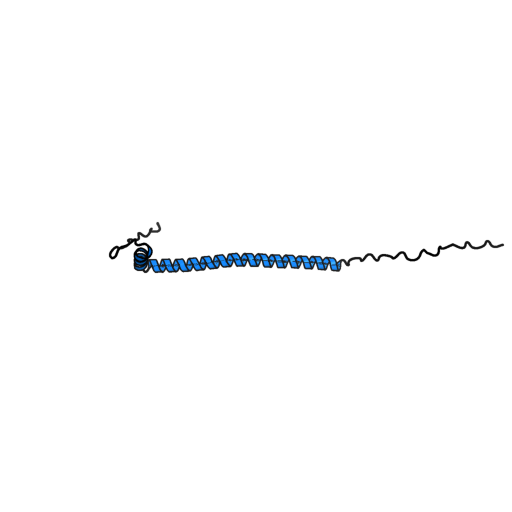.00 78.31 93 GLY A C 1
ATOM 737 O O . GLY A 1 93 ? -6.930 8.390 35.399 1.00 78.31 93 GLY A O 1
ATOM 738 N N . TYR A 1 94 ? -7.570 7.585 33.408 1.00 77.38 94 TYR A N 1
ATOM 739 C CA . TYR A 1 94 ? -8.831 8.331 33.348 1.00 77.38 94 TYR A CA 1
ATOM 740 C C . TYR A 1 94 ? -9.934 7.773 34.253 1.00 77.38 94 TYR A C 1
ATOM 742 O O . TYR A 1 94 ? -10.967 8.414 34.398 1.00 77.38 94 TYR A O 1
ATOM 750 N N . VAL A 1 95 ? -9.747 6.586 34.839 1.00 71.31 95 VAL A N 1
ATOM 751 C CA . VAL A 1 95 ? -10.795 5.884 35.595 1.00 71.31 95 VAL A CA 1
ATOM 752 C C . VAL A 1 95 ? -10.209 5.267 36.858 1.00 71.31 95 VAL A C 1
ATOM 754 O O . VAL A 1 95 ? -9.339 4.396 36.778 1.00 71.31 95 VAL A O 1
ATOM 757 N N . LYS A 1 96 ? -10.698 5.659 38.035 1.00 73.38 96 LYS A N 1
ATOM 758 C CA . LYS A 1 96 ? -10.277 5.072 39.318 1.00 73.38 96 LYS A CA 1
ATOM 759 C C . LYS A 1 96 ? -10.904 3.694 39.552 1.00 73.38 96 LYS A C 1
ATOM 761 O O . LYS A 1 96 ? -11.796 3.238 38.830 1.00 73.38 96 LYS A O 1
ATOM 766 N N . LYS A 1 97 ? -10.406 2.977 40.564 1.00 64.81 97 LYS A N 1
ATOM 767 C CA . LYS A 1 97 ? -11.018 1.724 41.032 1.00 64.81 97 LYS A CA 1
ATOM 768 C C . LYS A 1 97 ? -12.444 2.063 41.503 1.00 64.81 97 LYS A C 1
ATOM 770 O O . LYS A 1 97 ? -12.581 2.893 42.393 1.00 64.81 97 LYS A O 1
ATOM 775 N N . ASN A 1 98 ? -13.457 1.445 40.887 1.00 68.12 98 ASN A N 1
ATOM 776 C CA . ASN A 1 98 ? -14.908 1.661 41.086 1.00 68.12 98 ASN A CA 1
ATOM 777 C C . ASN A 1 98 ? -15.580 2.782 40.265 1.00 68.12 98 ASN A C 1
ATOM 779 O O . ASN A 1 98 ? -16.769 3.021 40.449 1.00 68.12 98 ASN A O 1
ATOM 783 N N . GLU A 1 99 ? -14.880 3.433 39.335 1.00 67.31 99 GLU A N 1
ATOM 784 C CA . GLU A 1 99 ? -15.518 4.306 38.336 1.00 67.31 99 GLU A CA 1
ATOM 785 C C . GLU A 1 99 ? -15.815 3.522 37.048 1.00 67.31 99 GLU A C 1
ATOM 787 O O . GLU A 1 99 ? -15.041 2.635 36.672 1.00 67.31 99 GLU A O 1
ATOM 792 N N . ARG A 1 100 ? -16.934 3.849 36.382 1.00 67.25 100 ARG A N 1
ATOM 793 C CA . ARG A 1 100 ? -17.391 3.209 35.140 1.00 67.25 100 ARG A CA 1
ATOM 794 C C . ARG A 1 100 ? -17.415 4.209 33.989 1.00 67.25 100 ARG A C 1
ATOM 796 O O . ARG A 1 100 ? -17.948 5.306 34.143 1.00 67.25 100 ARG A O 1
ATOM 803 N N . LEU A 1 101 ? -16.888 3.821 32.829 1.00 67.56 101 LEU A N 1
ATOM 804 C CA . LEU A 1 101 ? -16.991 4.624 31.610 1.00 67.56 101 LEU A CA 1
ATOM 805 C C . LEU A 1 101 ? -18.341 4.381 30.935 1.00 67.56 101 LEU A C 1
ATOM 807 O O . LEU A 1 101 ? -18.673 3.256 30.573 1.00 67.56 101 LEU A O 1
ATOM 811 N N . ILE A 1 102 ? -19.102 5.453 30.726 1.00 68.06 102 ILE A N 1
ATOM 812 C CA . ILE A 1 102 ? -20.315 5.423 29.908 1.00 68.06 102 ILE A CA 1
ATOM 813 C C . ILE A 1 102 ? -19.930 5.919 28.517 1.00 68.06 102 ILE A C 1
ATOM 815 O O . ILE A 1 102 ? -19.708 7.110 28.306 1.00 68.06 102 ILE A O 1
ATOM 819 N N . ILE A 1 103 ? -19.805 4.992 27.568 1.00 67.00 103 ILE A N 1
ATOM 820 C CA . ILE A 1 103 ? -19.509 5.325 26.174 1.00 67.00 103 ILE A CA 1
ATOM 821 C C . ILE A 1 103 ? -20.842 5.552 25.458 1.00 67.00 103 ILE A C 1
ATOM 823 O O . ILE A 1 103 ? -21.578 4.605 25.185 1.00 67.00 103 ILE A O 1
ATOM 827 N N . PHE A 1 104 ? -21.161 6.808 25.141 1.00 66.62 104 PHE A N 1
ATOM 828 C CA . PHE A 1 104 ? -22.306 7.127 24.291 1.00 66.62 104 PHE A CA 1
ATOM 829 C C . PHE A 1 104 ? -21.957 6.800 22.838 1.00 66.62 104 PHE A C 1
ATOM 831 O O . PHE A 1 104 ? -21.179 7.503 22.191 1.00 66.62 104 PHE A O 1
ATOM 838 N N . GLY A 1 105 ? -22.514 5.705 22.320 1.00 57.81 105 GLY A N 1
ATOM 839 C CA . GLY A 1 105 ? -22.427 5.389 20.900 1.00 57.81 105 GLY A CA 1
ATOM 840 C C . GLY A 1 105 ? -23.136 6.472 20.092 1.00 57.81 105 GLY A C 1
ATOM 841 O O . GLY A 1 105 ? -24.316 6.739 20.313 1.00 57.81 105 GLY A O 1
ATOM 842 N N . LYS A 1 106 ? -22.434 7.101 19.145 1.00 61.72 106 LYS A N 1
ATOM 843 C CA . LYS A 1 106 ? -23.069 7.982 18.162 1.00 61.72 106 LYS A CA 1
ATOM 844 C C . LYS A 1 106 ? -23.939 7.099 17.268 1.00 61.72 106 LYS A C 1
ATOM 846 O O . LYS A 1 106 ? -23.428 6.467 16.345 1.00 61.72 106 LYS A O 1
ATOM 851 N N . GLY A 1 107 ? -25.227 6.996 17.600 1.00 50.03 107 GLY A N 1
ATOM 852 C CA . GLY A 1 107 ? -26.216 6.320 16.771 1.00 50.03 107 GLY A CA 1
ATOM 853 C C . GLY A 1 107 ? -26.097 6.847 15.348 1.00 50.03 107 GLY A C 1
ATOM 854 O O . GLY A 1 107 ? -26.107 8.060 15.126 1.00 50.03 107 GLY A O 1
ATOM 855 N N . ARG A 1 108 ? -25.892 5.942 14.390 1.00 49.31 108 ARG A N 1
ATOM 856 C CA . ARG A 1 108 ? -25.980 6.290 12.976 1.00 49.31 108 ARG A CA 1
ATOM 857 C C . ARG A 1 108 ? -27.441 6.701 12.766 1.00 49.31 108 ARG A C 1
ATOM 859 O O . ARG A 1 108 ? -28.325 5.883 13.008 1.00 49.31 108 ARG A O 1
ATOM 866 N N . ALA A 1 109 ? -27.679 7.979 12.467 1.00 46.00 109 ALA A N 1
ATOM 867 C CA . ALA A 1 109 ? -29.007 8.461 12.099 1.00 46.00 109 ALA A CA 1
ATOM 868 C C . ALA A 1 109 ? -29.547 7.591 10.943 1.00 46.00 109 ALA A C 1
ATOM 870 O O . ALA A 1 109 ? -28.721 7.149 10.134 1.00 46.00 109 ALA A O 1
ATOM 871 N N . PRO A 1 110 ? -30.860 7.288 10.924 1.00 54.19 110 PRO A N 1
ATOM 872 C CA . PRO A 1 110 ? -31.471 6.453 9.891 1.00 54.19 110 PRO A CA 1
ATOM 873 C C . PRO A 1 110 ? -31.230 7.000 8.481 1.00 54.19 110 PRO A C 1
ATOM 875 O O . PRO A 1 110 ? -31.138 8.242 8.335 1.00 54.19 110 PRO A O 1
#

InterPro domains:
  IPR007060 Septum formation initiator FtsL/DivIC [PF04977] (59-103)

pLDDT: mean 71.76, std 12.84, range [45.22, 91.94]

Organism: NCBI:txid2047767

Foldseek 3Di:
DDDDDDDDDDDPPPDDPPPPPPPPPPVVVVVVVVVVVVVVVVVVVVVVVVVVVVVVVVVVVVVVVVVVVVVVVVVVCVVCVVVVVVCCCPPVVNADDPGDDDDDPPPDDD